Protein AF-A0A9E6JX05-F1 (afdb_monomer_lite)

Secondary structure (DSSP, 8-state):
-HHHHHHHHHHHHHHHGGGG--------GGGGGEEEEESSS-EE---TT-EEESEEEESSS-EE-TTTSEEES-EEESSHHHHHHHHHHHHHHHHHHT---EE-SS-S-TT--PPSS-EE-

pLDDT: mean 90.96, std 9.61, range [57.69, 98.69]

Structure (mmCIF, N/CA/C/O backbone):
data_AF-A0A9E6JX05-F1
#
_entry.id   AF-A0A9E6JX05-F1
#
loop_
_atom_site.group_PDB
_atom_site.id
_atom_site.type_symbol
_atom_site.label_atom_id
_atom_site.label_alt_id
_atom_site.label_comp_id
_atom_site.label_asym_id
_atom_site.label_entity_id
_atom_site.label_seq_id
_atom_site.pdbx_PDB_ins_code
_atom_site.Cartn_x
_atom_site.Cartn_y
_atom_site.Cartn_z
_atom_site.occupancy
_atom_site.B_iso_or_equiv
_atom_site.auth_seq_id
_atom_site.auth_comp_id
_atom_site.auth_asym_id
_atom_site.auth_atom_id
_atom_site.pdbx_PDB_model_num
ATOM 1 N N . MET A 1 1 ? 7.042 19.958 -48.833 1.00 66.19 1 MET A N 1
ATOM 2 C CA . MET A 1 1 ? 7.841 18.719 -48.648 1.00 66.19 1 MET A CA 1
ATOM 3 C C . MET A 1 1 ? 8.555 18.664 -47.295 1.00 66.19 1 MET A C 1
ATOM 5 O O . MET A 1 1 ? 8.275 17.751 -46.536 1.00 66.19 1 MET A O 1
ATOM 9 N N . LYS A 1 2 ? 9.393 19.649 -46.925 1.00 68.81 2 LYS A N 1
ATOM 10 C CA . LYS A 1 2 ? 10.129 19.653 -45.636 1.00 68.81 2 LYS A CA 1
ATOM 11 C C . LYS A 1 2 ? 9.239 19.567 -44.378 1.00 68.81 2 LYS A C 1
ATOM 13 O O . LYS A 1 2 ? 9.597 18.872 -43.439 1.00 68.81 2 LYS A O 1
ATOM 18 N N . SER A 1 3 ? 8.078 20.233 -44.373 1.00 74.06 3 SER A N 1
ATOM 19 C CA . SER A 1 3 ? 7.143 20.205 -43.229 1.00 74.06 3 SER A CA 1
ATOM 20 C C . SER A 1 3 ? 6.453 18.844 -43.048 1.00 74.06 3 SER A C 1
ATOM 22 O O . SER A 1 3 ? 6.299 18.365 -41.933 1.00 74.06 3 SER A O 1
ATOM 24 N N . ILE A 1 4 ? 6.129 18.170 -44.159 1.00 85.50 4 ILE A N 1
ATOM 25 C CA . ILE A 1 4 ? 5.500 16.840 -44.156 1.00 85.50 4 ILE A CA 1
ATOM 26 C C . ILE A 1 4 ? 6.468 15.794 -43.590 1.00 85.50 4 ILE A C 1
ATOM 28 O O . ILE A 1 4 ? 6.081 14.990 -42.754 1.00 85.50 4 ILE A O 1
ATOM 32 N N . ILE A 1 5 ? 7.747 15.859 -43.979 1.00 88.12 5 ILE A N 1
ATOM 33 C CA . ILE A 1 5 ? 8.793 14.958 -43.468 1.00 88.12 5 ILE A CA 1
ATOM 34 C C . ILE A 1 5 ? 8.992 15.139 -41.955 1.00 88.12 5 ILE A C 1
ATOM 36 O O . ILE A 1 5 ? 9.114 14.154 -41.236 1.00 88.12 5 ILE A O 1
ATOM 40 N N . ARG A 1 6 ? 8.978 16.383 -41.452 1.00 88.75 6 ARG A N 1
ATOM 41 C CA . ARG A 1 6 ? 9.080 16.658 -40.007 1.00 88.75 6 ARG A CA 1
ATOM 42 C C . ARG A 1 6 ? 7.911 16.059 -39.232 1.00 88.75 6 ARG A C 1
ATOM 44 O O . ARG A 1 6 ? 8.143 15.394 -38.232 1.00 88.75 6 ARG A O 1
ATOM 51 N N . LEU A 1 7 ? 6.686 16.244 -39.724 1.00 91.44 7 LEU A N 1
ATOM 52 C CA . LEU A 1 7 ? 5.486 15.697 -39.089 1.00 91.44 7 LEU A CA 1
ATOM 53 C C . LEU A 1 7 ? 5.531 14.163 -39.025 1.00 91.44 7 LEU A C 1
ATOM 55 O O . LEU A 1 7 ? 5.187 13.575 -38.005 1.00 91.44 7 LEU A O 1
ATOM 59 N N . PHE A 1 8 ? 6.019 13.530 -40.095 1.00 94.25 8 PHE A N 1
ATOM 60 C CA . PHE A 1 8 ? 6.173 12.079 -40.168 1.00 94.25 8 PHE A CA 1
ATOM 61 C C . PHE A 1 8 ? 7.201 11.556 -39.155 1.00 94.25 8 PHE A C 1
ATOM 63 O O . PHE A 1 8 ? 6.929 10.591 -38.447 1.00 94.25 8 PHE A O 1
ATOM 70 N N . ILE A 1 9 ? 8.353 12.226 -39.025 1.00 93.00 9 ILE A N 1
ATOM 71 C CA . ILE A 1 9 ? 9.380 11.869 -38.034 1.00 93.00 9 ILE A CA 1
ATOM 72 C C . ILE A 1 9 ? 8.847 12.054 -36.610 1.00 93.00 9 ILE A C 1
ATOM 74 O O . ILE A 1 9 ? 9.017 11.165 -35.784 1.00 93.00 9 ILE A O 1
ATOM 78 N N . THR A 1 10 ? 8.168 13.165 -36.313 1.00 92.75 10 THR A N 1
ATOM 79 C CA . THR A 1 10 ? 7.591 13.407 -34.982 1.00 92.75 10 THR A CA 1
ATOM 80 C C . THR A 1 10 ? 6.535 12.364 -34.616 1.00 92.75 10 THR A C 1
ATOM 82 O O . THR A 1 10 ? 6.542 11.873 -33.491 1.00 92.75 10 THR A O 1
ATOM 85 N N . ALA A 1 11 ? 5.664 11.985 -35.555 1.00 92.75 11 ALA A N 1
ATOM 86 C CA . ALA A 1 11 ? 4.654 10.953 -35.330 1.00 92.75 11 ALA A CA 1
ATOM 87 C C . ALA A 1 11 ? 5.289 9.584 -35.042 1.00 92.75 11 ALA A C 1
ATOM 89 O O . ALA A 1 11 ? 4.883 8.909 -34.099 1.00 92.75 11 ALA A O 1
ATOM 90 N N . ILE A 1 12 ? 6.323 9.206 -35.803 1.00 90.88 12 ILE A N 1
ATOM 91 C CA . ILE A 1 12 ? 7.081 7.972 -35.558 1.00 90.88 12 ILE A CA 1
ATOM 92 C C . ILE A 1 12 ? 7.745 8.028 -34.181 1.00 90.88 12 ILE A C 1
ATOM 94 O O . ILE A 1 12 ? 7.581 7.101 -33.399 1.00 90.88 12 ILE A O 1
ATOM 98 N N . VAL A 1 13 ? 8.432 9.120 -33.836 1.00 89.50 13 VAL A N 1
ATOM 99 C CA . VAL A 1 13 ? 9.075 9.261 -32.520 1.00 89.50 13 VAL A CA 1
ATOM 100 C C . VAL A 1 13 ? 8.056 9.117 -31.390 1.00 89.50 13 VAL A C 1
ATOM 102 O O . VAL A 1 13 ? 8.310 8.341 -30.479 1.00 89.50 13 VAL A O 1
ATOM 105 N N . LEU A 1 14 ? 6.892 9.771 -31.466 1.00 87.75 14 LEU A N 1
ATOM 106 C CA . LEU A 1 14 ? 5.834 9.658 -30.451 1.00 87.75 14 LEU A CA 1
ATOM 107 C C . LEU A 1 14 ? 5.270 8.236 -30.317 1.00 87.75 14 LEU A C 1
ATOM 109 O O . LEU A 1 14 ? 4.942 7.819 -29.211 1.00 87.75 14 LEU A O 1
ATOM 113 N N . LEU A 1 15 ? 5.183 7.488 -31.419 1.00 86.31 15 LEU A N 1
ATOM 114 C CA . LEU A 1 15 ? 4.716 6.099 -31.420 1.00 86.31 15 LEU A CA 1
ATOM 115 C C . LEU A 1 15 ? 5.743 5.126 -30.826 1.00 86.31 15 LEU A C 1
ATOM 117 O O . LEU A 1 15 ? 5.355 4.153 -30.182 1.00 86.31 15 LEU A O 1
ATOM 121 N N . VAL A 1 16 ? 7.045 5.371 -31.018 1.00 80.06 16 VAL A N 1
ATOM 122 C CA . VAL A 1 16 ? 8.103 4.491 -30.485 1.00 80.06 16 VAL A CA 1
ATOM 123 C C . VAL A 1 16 ? 8.520 4.882 -29.061 1.00 80.06 16 VAL A C 1
ATOM 125 O O . VAL A 1 16 ? 8.923 4.008 -28.297 1.00 80.06 16 VAL A O 1
ATOM 128 N N . PHE A 1 17 ? 8.351 6.149 -28.664 1.00 73.50 17 PHE A N 1
ATOM 129 C CA . PHE A 1 17 ? 8.692 6.678 -27.336 1.00 73.50 17 PHE A CA 1
ATOM 130 C C . PHE A 1 17 ? 8.207 5.809 -26.158 1.00 73.50 17 PHE A C 1
ATOM 132 O O . PHE A 1 17 ? 9.034 5.484 -25.310 1.00 73.50 17 PHE A O 1
ATOM 139 N N . PRO A 1 18 ? 6.943 5.349 -26.069 1.00 68.19 18 PRO A N 1
ATOM 140 C CA . PRO A 1 18 ? 6.501 4.535 -24.930 1.00 68.19 18 PRO A CA 1
ATOM 141 C C . PRO A 1 18 ? 7.245 3.196 -24.784 1.00 68.19 18 PRO A C 1
ATOM 143 O O . PRO A 1 18 ? 7.353 2.700 -23.670 1.00 68.19 18 PRO A O 1
ATOM 146 N N . ASN A 1 19 ? 7.832 2.646 -25.854 1.00 62.41 19 ASN A N 1
ATOM 147 C CA . ASN A 1 19 ? 8.568 1.372 -25.807 1.00 62.41 19 ASN A CA 1
ATOM 148 C C . ASN A 1 19 ? 9.979 1.490 -25.202 1.00 62.41 19 ASN A C 1
ATOM 150 O O . ASN A 1 19 ? 10.636 0.479 -24.980 1.00 62.41 19 ASN A O 1
ATOM 154 N N . ILE A 1 20 ? 10.460 2.713 -24.962 1.00 61.88 20 ILE A N 1
ATOM 155 C CA . ILE A 1 20 ? 11.766 3.002 -24.342 1.00 61.88 20 ILE A CA 1
ATOM 156 C C . ILE A 1 20 ? 11.628 3.727 -22.994 1.00 61.88 20 ILE A C 1
ATOM 158 O O . ILE A 1 20 ? 12.631 4.110 -22.396 1.00 61.88 20 ILE A O 1
ATOM 162 N N . ASN A 1 21 ? 10.399 3.917 -22.499 1.00 61.50 21 ASN A N 1
ATOM 163 C CA . ASN A 1 21 ? 10.145 4.501 -21.184 1.00 61.50 21 ASN A CA 1
ATOM 164 C C . ASN A 1 21 ? 9.874 3.390 -20.161 1.00 61.50 21 ASN A C 1
ATOM 166 O O . ASN A 1 21 ? 8.795 2.807 -20.145 1.00 61.50 21 ASN A O 1
ATOM 170 N N . TYR A 1 22 ? 10.814 3.161 -19.243 1.00 60.59 22 TYR A N 1
ATOM 171 C CA . TYR A 1 22 ? 10.674 2.255 -18.088 1.00 60.59 22 TYR A CA 1
ATOM 172 C C . TYR A 1 22 ? 9.762 2.827 -16.978 1.00 60.59 22 TYR A C 1
ATOM 174 O O . TYR A 1 22 ? 10.018 2.655 -15.791 1.00 60.59 22 TYR A O 1
ATOM 182 N N . GLY A 1 23 ? 8.728 3.581 -17.360 1.00 57.69 23 GLY A N 1
ATOM 183 C CA . GLY A 1 23 ? 8.000 4.499 -16.481 1.00 57.69 23 GLY A CA 1
ATOM 184 C C . GLY A 1 23 ? 6.528 4.173 -16.244 1.00 57.69 23 GLY A C 1
ATOM 185 O O . GLY A 1 23 ? 5.819 5.036 -15.731 1.00 57.69 23 GLY A O 1
ATOM 186 N N . GLN A 1 24 ? 6.029 2.990 -16.612 1.00 67.19 24 GLN A N 1
ATOM 187 C CA . GLN A 1 24 ? 4.674 2.611 -16.201 1.00 67.19 24 GLN A CA 1
ATOM 188 C C . GLN A 1 24 ? 4.707 2.025 -14.794 1.00 67.19 24 GLN A C 1
ATOM 190 O O . GLN A 1 24 ? 4.894 0.824 -14.599 1.00 67.19 24 GLN A O 1
ATOM 195 N N . ALA A 1 25 ? 4.526 2.917 -13.816 1.00 79.81 25 ALA A N 1
ATOM 196 C CA . ALA A 1 25 ? 4.123 2.531 -12.475 1.00 79.81 25 ALA A CA 1
ATOM 197 C C . ALA A 1 25 ? 2.893 1.604 -12.562 1.00 79.81 25 ALA A C 1
ATOM 199 O O . ALA A 1 25 ? 2.032 1.826 -13.421 1.00 79.81 25 ALA A O 1
ATOM 200 N N . PRO A 1 26 ? 2.811 0.566 -11.714 1.00 89.81 26 PRO A N 1
ATOM 201 C CA . PRO A 1 26 ? 1.660 -0.326 -11.697 1.00 89.81 26 PRO A CA 1
ATOM 202 C C . PRO A 1 26 ? 0.384 0.473 -11.414 1.00 89.81 26 PRO A C 1
ATOM 204 O O . PRO A 1 26 ? 0.385 1.383 -10.582 1.00 89.81 26 PRO A O 1
ATOM 207 N N . ASP A 1 27 ? -0.713 0.113 -12.078 1.00 93.00 27 ASP A N 1
ATOM 208 C CA . ASP A 1 27 ? -2.026 0.612 -11.683 1.00 93.00 27 ASP A CA 1
ATOM 209 C C . ASP A 1 27 ? -2.420 -0.044 -10.354 1.00 93.00 27 ASP A C 1
ATOM 211 O O . ASP A 1 27 ? -2.578 -1.262 -10.268 1.00 93.00 27 ASP A O 1
ATOM 215 N N . LEU A 1 28 ? -2.543 0.771 -9.306 1.00 95.81 28 LEU A N 1
ATOM 216 C CA . LEU A 1 28 ? -2.933 0.310 -7.974 1.00 95.81 28 LEU A CA 1
ATOM 217 C C . LEU A 1 28 ? -4.455 0.199 -7.812 1.00 95.81 28 LEU A C 1
ATOM 219 O O . LEU A 1 28 ? -4.921 -0.262 -6.769 1.00 95.81 28 LEU A O 1
ATOM 223 N N . GLY A 1 29 ? -5.248 0.634 -8.795 1.00 96.75 29 GLY A N 1
ATOM 224 C CA . GLY A 1 29 ? -6.706 0.573 -8.757 1.00 96.75 29 GLY A CA 1
ATOM 225 C C . GLY A 1 29 ? -7.285 1.140 -7.457 1.00 96.75 29 GLY A C 1
ATOM 226 O O . GLY A 1 29 ? -6.875 2.198 -6.972 1.00 96.75 29 GLY A O 1
ATOM 227 N N . SER A 1 30 ? -8.221 0.413 -6.846 1.00 97.50 30 SER A N 1
ATOM 228 C CA . SER A 1 30 ? -8.846 0.798 -5.571 1.00 97.50 30 SER A CA 1
ATOM 229 C C . SER A 1 30 ? -7.904 0.761 -4.364 1.00 97.50 30 SER A C 1
ATOM 231 O O . SER A 1 30 ? -8.250 1.322 -3.329 1.00 97.50 30 SER A O 1
ATOM 233 N N . ALA A 1 31 ? -6.721 0.146 -4.468 1.00 97.88 31 ALA A N 1
ATOM 234 C CA . ALA A 1 31 ? -5.722 0.194 -3.402 1.00 97.88 31 ALA A CA 1
ATOM 235 C C . ALA A 1 31 ? -5.003 1.555 -3.331 1.00 97.88 31 ALA A C 1
ATOM 237 O O . ALA A 1 31 ? -4.394 1.864 -2.314 1.00 97.88 31 ALA A O 1
ATOM 238 N N . SER A 1 32 ? -5.107 2.400 -4.366 1.00 97.00 32 SER A N 1
ATOM 239 C CA . SER A 1 32 ? -4.428 3.707 -4.426 1.00 97.00 32 SER A CA 1
ATOM 240 C C . SER A 1 32 ? -4.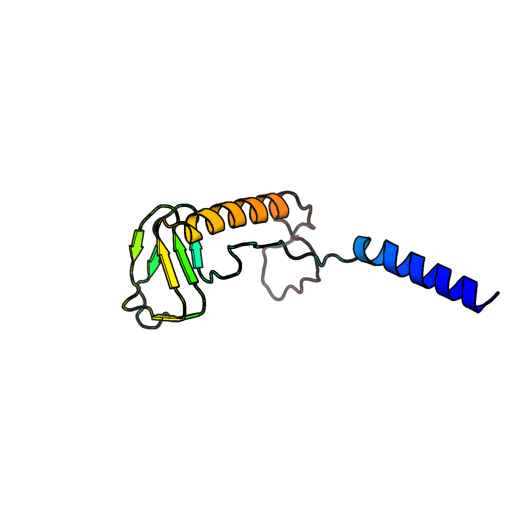824 4.695 -3.317 1.00 97.00 32 SER A C 1
ATOM 242 O O . SER A 1 32 ? -4.035 5.577 -2.987 1.00 97.00 32 SER A O 1
ATOM 244 N N . GLY A 1 33 ? -6.020 4.555 -2.731 1.00 96.06 33 GLY A N 1
ATOM 245 C CA . GLY A 1 33 ? -6.484 5.379 -1.605 1.00 96.06 33 GLY A CA 1
ATOM 246 C C . GLY A 1 33 ? -5.990 4.910 -0.231 1.00 96.06 33 GLY A C 1
ATOM 247 O O . GLY A 1 33 ? -6.121 5.642 0.752 1.00 96.06 33 GLY A O 1
ATOM 248 N N . PHE A 1 34 ? -5.416 3.707 -0.155 1.00 98.31 34 PHE A N 1
ATOM 249 C CA . PHE A 1 34 ? -4.960 3.112 1.093 1.00 98.31 34 PHE A CA 1
ATOM 250 C C . PHE A 1 34 ? -3.498 3.456 1.368 1.00 98.31 34 PHE A C 1
ATOM 252 O O . PHE A 1 34 ? -2.617 3.214 0.546 1.00 98.31 34 PHE A O 1
ATOM 259 N N . ALA A 1 35 ? -3.226 3.952 2.571 1.00 97.94 35 ALA A N 1
ATOM 260 C CA . ALA A 1 35 ? -1.872 4.126 3.083 1.00 97.94 35 ALA A CA 1
ATOM 261 C C . ALA A 1 35 ? -1.325 2.841 3.724 1.00 97.94 35 ALA A C 1
ATOM 263 O O . ALA A 1 35 ? -0.130 2.566 3.636 1.00 97.94 35 ALA A O 1
ATOM 264 N N . LEU A 1 36 ? -2.186 2.051 4.379 1.00 97.38 36 LEU A N 1
ATOM 265 C CA . LEU A 1 36 ? -1.838 0.734 4.921 1.00 97.38 36 LEU A CA 1
ATOM 266 C C . LEU A 1 36 ? -2.956 -0.259 4.629 1.00 97.38 36 LEU A C 1
ATOM 268 O O . LEU A 1 36 ? -4.091 -0.073 5.058 1.00 97.38 36 LEU A O 1
ATOM 272 N N . PHE A 1 37 ? -2.632 -1.356 3.960 1.00 98.38 37 PHE A N 1
ATOM 273 C CA . PHE A 1 37 ? -3.620 -2.375 3.650 1.00 98.38 37 PHE A CA 1
ATOM 274 C C . PHE A 1 37 ? -3.010 -3.774 3.657 1.00 98.38 37 PHE A C 1
ATOM 276 O O . PHE A 1 37 ? -1.869 -3.968 3.239 1.00 98.38 37 PHE A O 1
ATOM 283 N N . THR A 1 38 ? -3.790 -4.757 4.101 1.00 98.25 38 THR A N 1
ATOM 284 C CA . THR A 1 38 ? -3.491 -6.177 3.898 1.00 98.25 38 THR A CA 1
ATOM 285 C C . THR A 1 38 ? -4.711 -6.908 3.345 1.00 98.25 38 THR A C 1
ATOM 287 O O . THR A 1 38 ? -5.827 -6.769 3.846 1.00 98.25 38 THR A O 1
ATOM 290 N N . ALA A 1 39 ? -4.509 -7.714 2.301 1.00 98.19 39 ALA A N 1
ATOM 291 C CA . ALA A 1 39 ? -5.577 -8.542 1.746 1.00 98.19 39 ALA A CA 1
ATOM 292 C C . ALA A 1 39 ? -5.988 -9.664 2.717 1.00 98.19 39 ALA A C 1
ATOM 294 O O . ALA A 1 39 ? -7.154 -10.052 2.770 1.00 98.19 39 ALA A O 1
ATOM 295 N N . SER A 1 40 ? -5.035 -10.177 3.501 1.00 98.06 40 SER A N 1
ATOM 296 C CA . SER A 1 40 ? -5.274 -11.215 4.499 1.00 98.06 40 SER A CA 1
ATOM 297 C C . SER A 1 40 ? -4.223 -11.146 5.600 1.00 98.06 40 SER A C 1
ATOM 299 O O . SER A 1 40 ? -3.054 -11.463 5.393 1.00 98.06 40 SER A O 1
ATOM 301 N N . GLY A 1 41 ? -4.650 -10.757 6.791 1.00 98.06 41 GLY A N 1
ATOM 302 C CA . GLY A 1 41 ? -3.833 -10.696 7.989 1.00 98.06 41 GLY A CA 1
ATOM 303 C C . GLY A 1 41 ? -4.424 -9.748 9.024 1.00 98.06 41 GLY A C 1
ATOM 304 O O . GLY A 1 41 ? -5.087 -8.761 8.698 1.00 98.06 41 GLY A O 1
ATOM 305 N N . ALA A 1 42 ? -4.151 -10.043 10.294 1.00 96.50 42 ALA A N 1
ATOM 306 C CA . ALA A 1 42 ? -4.343 -9.056 11.342 1.00 96.50 42 ALA A CA 1
ATOM 307 C C . ALA A 1 42 ? -3.220 -8.013 11.275 1.00 96.50 42 ALA A C 1
ATOM 309 O O . ALA A 1 42 ? -2.062 -8.367 11.046 1.00 96.50 42 ALA A O 1
ATOM 310 N N . PHE A 1 43 ? -3.548 -6.746 11.515 1.00 92.44 43 PHE A N 1
ATOM 311 C CA . PHE A 1 43 ? -2.553 -5.694 11.674 1.00 92.44 43 PHE A CA 1
ATOM 312 C C . PHE A 1 43 ? -2.878 -4.826 12.896 1.00 92.44 43 PHE A C 1
ATOM 314 O O . PHE A 1 43 ? -4.023 -4.432 13.129 1.00 92.44 43 PHE A O 1
ATOM 321 N N . THR A 1 44 ? -1.849 -4.549 13.698 1.00 95.75 44 THR A N 1
ATOM 322 C CA . THR A 1 44 ? -1.981 -3.904 15.008 1.00 95.75 44 THR A CA 1
ATOM 323 C C . THR A 1 44 ? -0.969 -2.779 15.150 1.00 95.75 44 THR A C 1
ATOM 325 O O . THR A 1 44 ? 0.227 -3.000 14.970 1.00 95.75 44 THR A O 1
ATOM 328 N N . ASN A 1 45 ? -1.430 -1.591 15.535 1.00 96.69 45 ASN A N 1
ATOM 329 C CA . ASN A 1 45 ? -0.555 -0.513 15.989 1.00 96.69 45 ASN A CA 1
ATOM 330 C C . ASN A 1 45 ? -0.392 -0.536 17.515 1.00 96.69 45 ASN A C 1
ATOM 332 O O . ASN A 1 45 ? -1.348 -0.724 18.262 1.00 96.69 45 ASN A O 1
ATOM 336 N N . THR A 1 46 ? 0.829 -0.304 17.984 1.00 93.94 46 THR A N 1
ATOM 337 C CA . THR A 1 46 ? 1.155 -0.206 19.417 1.00 93.94 46 THR A CA 1
ATOM 338 C C . THR A 1 46 ? 1.636 1.190 19.817 1.00 93.94 46 THR A C 1
ATOM 340 O O . THR A 1 46 ? 1.694 1.501 21.005 1.00 93.94 46 THR A O 1
ATOM 343 N N . GLY A 1 47 ? 1.974 2.046 18.846 1.00 90.94 47 GLY A N 1
ATOM 344 C CA . GLY A 1 47 ? 2.556 3.366 19.075 1.00 90.94 47 GLY A CA 1
ATOM 345 C C . GLY A 1 47 ? 1.510 4.464 19.251 1.00 90.94 47 GLY A C 1
ATOM 346 O O . GLY A 1 47 ? 0.576 4.583 18.460 1.00 90.94 47 GLY A O 1
ATOM 347 N N . ILE A 1 48 ? 1.702 5.318 20.261 1.00 87.75 48 ILE A N 1
ATOM 348 C CA . ILE A 1 48 ? 0.846 6.494 20.502 1.00 87.75 48 ILE A CA 1
ATOM 349 C C . ILE A 1 48 ? 1.105 7.640 19.515 1.00 87.75 48 ILE A C 1
ATOM 351 O O . ILE A 1 48 ? 0.243 8.481 19.306 1.00 87.75 48 ILE A O 1
ATOM 355 N N . ALA A 1 49 ? 2.306 7.689 18.931 1.00 92.31 49 ALA A N 1
ATOM 356 C CA . ALA A 1 49 ? 2.742 8.746 18.019 1.00 92.31 49 ALA A CA 1
ATOM 357 C C . ALA A 1 49 ? 2.552 8.360 16.541 1.00 92.31 49 ALA A C 1
ATOM 359 O O . ALA A 1 49 ? 3.100 9.007 15.651 1.00 92.31 49 ALA A O 1
ATOM 360 N N . THR A 1 50 ? 1.799 7.290 16.274 1.00 95.75 50 THR A N 1
ATOM 361 C CA . THR A 1 50 ? 1.505 6.832 14.916 1.00 95.75 50 THR A CA 1
ATOM 362 C C . THR A 1 50 ? 0.368 7.668 14.339 1.00 95.75 50 THR A C 1
ATOM 364 O O . THR A 1 50 ? -0.742 7.656 14.867 1.00 95.75 50 THR A O 1
ATOM 367 N N . SER A 1 51 ? 0.636 8.367 13.238 1.00 95.81 51 SER A N 1
ATOM 368 C CA . SER A 1 51 ? -0.369 9.069 12.440 1.00 95.81 51 SER A CA 1
ATOM 369 C C . SER A 1 51 ? -0.269 8.605 10.994 1.00 95.81 51 SER A C 1
ATOM 371 O O . SER A 1 51 ? 0.818 8.623 10.416 1.00 95.81 51 SER A O 1
ATOM 373 N N . VAL A 1 52 ? -1.389 8.169 10.428 1.00 97.00 52 VAL A N 1
ATOM 374 C CA . VAL A 1 52 ? -1.482 7.675 9.053 1.00 97.00 52 VAL A CA 1
ATOM 375 C C . VAL A 1 52 ? -2.402 8.594 8.265 1.00 97.00 52 VAL A C 1
ATOM 377 O O . VAL A 1 52 ? -3.539 8.811 8.672 1.00 97.00 52 VAL A O 1
ATOM 380 N N . ALA A 1 53 ? -1.924 9.122 7.139 1.00 97.69 53 ALA A N 1
ATOM 381 C CA . ALA A 1 53 ? -2.738 9.886 6.200 1.00 97.69 53 ALA A CA 1
ATOM 382 C C . ALA A 1 53 ? -3.084 9.021 4.984 1.00 97.69 53 ALA A C 1
ATOM 384 O O . ALA A 1 53 ? -2.181 8.589 4.271 1.00 97.69 53 ALA A O 1
ATOM 385 N N . GLY A 1 54 ? -4.378 8.789 4.767 1.00 98.00 54 GLY A N 1
ATOM 386 C CA . GLY A 1 54 ? -4.920 7.819 3.814 1.00 98.00 54 GLY A CA 1
ATOM 387 C C . GLY A 1 54 ? -5.729 6.728 4.513 1.00 98.00 54 GLY A C 1
ATOM 388 O O . GLY A 1 54 ? -5.684 6.590 5.740 1.00 98.00 54 GLY A O 1
ATOM 389 N N . ASP A 1 55 ? -6.483 5.962 3.728 1.00 98.56 55 ASP A N 1
ATOM 390 C CA . ASP A 1 55 ? -7.323 4.896 4.265 1.00 98.56 55 ASP A CA 1
ATOM 391 C C . ASP A 1 55 ? -6.457 3.745 4.794 1.00 98.56 55 ASP A C 1
ATOM 393 O O . ASP A 1 55 ? -5.351 3.488 4.30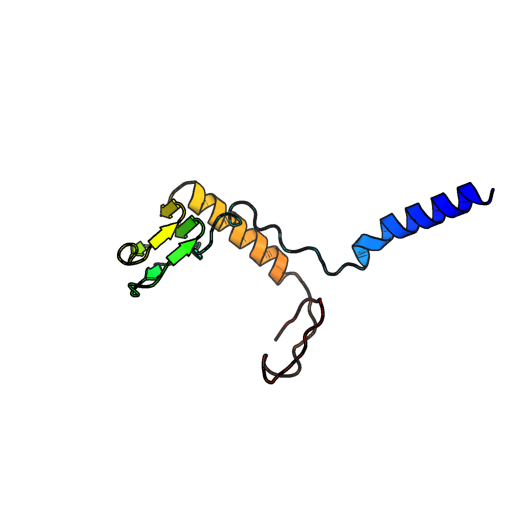4 1.00 98.56 55 ASP A O 1
ATOM 397 N N . ILE A 1 56 ? -6.950 3.037 5.806 1.00 98.50 56 ILE A N 1
ATOM 398 C CA . ILE A 1 56 ? -6.303 1.830 6.322 1.00 98.50 56 ILE A CA 1
ATOM 399 C C . ILE A 1 56 ? -7.268 0.656 6.315 1.00 98.50 56 ILE A C 1
ATOM 401 O O . ILE A 1 56 ? -8.475 0.841 6.471 1.00 98.50 56 ILE A O 1
ATOM 405 N N . GLY A 1 57 ? -6.766 -0.569 6.180 1.00 98.19 57 GLY A N 1
ATOM 406 C CA . GLY A 1 57 ? -7.680 -1.701 6.211 1.00 98.19 57 GLY A CA 1
ATOM 407 C C . GLY A 1 57 ? -7.090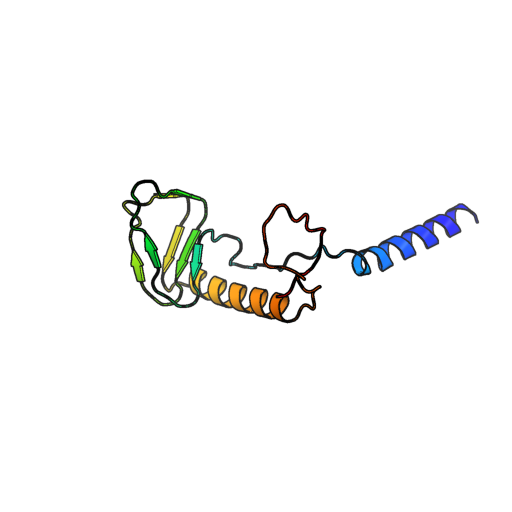 -3.096 6.178 1.00 98.19 57 GLY A C 1
ATOM 408 O O . GLY A 1 57 ? -5.902 -3.313 5.942 1.00 98.19 57 GLY A O 1
ATOM 409 N N . THR A 1 58 ? -7.981 -4.053 6.405 1.00 98.44 58 THR A N 1
ATOM 410 C CA . THR A 1 58 ? -7.748 -5.477 6.167 1.00 98.44 58 THR A CA 1
ATOM 411 C C . THR A 1 58 ? -9.007 -6.104 5.584 1.00 98.44 58 THR A C 1
ATOM 413 O O . THR A 1 58 ? -10.109 -5.852 6.072 1.00 98.44 58 THR A O 1
ATOM 416 N N . ASN A 1 59 ? -8.871 -6.911 4.532 1.00 98.56 59 ASN A N 1
ATOM 417 C CA . ASN A 1 59 ? -10.020 -7.642 3.987 1.00 98.56 59 ASN A CA 1
ATOM 418 C C . ASN A 1 59 ? -10.319 -8.925 4.783 1.00 98.56 59 ASN A C 1
ATOM 420 O O . ASN A 1 59 ? -11.470 -9.345 4.875 1.00 98.56 59 ASN A O 1
ATOM 424 N N . VAL A 1 60 ? -9.303 -9.527 5.409 1.00 98.25 60 VAL A N 1
ATOM 425 C CA . VAL A 1 60 ? -9.460 -10.690 6.292 1.00 98.25 60 VAL A CA 1
ATOM 426 C C . VAL A 1 60 ? -8.547 -10.531 7.501 1.00 98.25 60 VAL A C 1
ATOM 428 O O . VAL A 1 60 ? -7.330 -10.553 7.363 1.00 98.25 60 VAL A O 1
ATOM 431 N N . GLY A 1 61 ? -9.119 -10.436 8.700 1.00 97.75 61 GLY A N 1
ATOM 432 C CA . GLY A 1 61 ? -8.365 -10.327 9.951 1.00 97.75 61 GLY A CA 1
ATOM 433 C C . GLY A 1 61 ? -8.804 -9.143 10.805 1.00 97.75 61 GLY A C 1
ATOM 434 O O . GLY A 1 61 ? -9.765 -8.448 10.490 1.00 97.75 61 GLY A O 1
ATOM 435 N N . ALA A 1 62 ? -8.107 -8.938 11.922 1.00 97.38 62 ALA A N 1
ATOM 436 C CA . ALA A 1 62 ? -8.394 -7.851 12.851 1.00 97.38 62 ALA A CA 1
ATOM 437 C C . ALA A 1 62 ? -7.522 -6.621 12.569 1.00 97.38 62 ALA A C 1
ATOM 439 O O . ALA A 1 62 ? -6.339 -6.751 12.260 1.00 97.38 62 ALA A O 1
ATOM 440 N N . LEU A 1 63 ? -8.095 -5.434 12.759 1.00 97.62 63 LEU A N 1
ATOM 441 C CA . LEU A 1 63 ? -7.383 -4.159 12.759 1.00 97.62 63 LEU A CA 1
ATOM 442 C C . LEU A 1 63 ? -7.516 -3.536 14.146 1.00 97.62 63 LEU A C 1
ATOM 444 O O . LEU A 1 63 ? -8.630 -3.286 14.606 1.00 97.62 63 LEU A O 1
ATOM 448 N N . THR A 1 64 ? -6.395 -3.319 14.836 1.00 97.69 64 THR A N 1
ATOM 449 C CA . THR A 1 64 ? -6.402 -2.781 16.210 1.00 97.69 64 THR A CA 1
ATOM 450 C C . THR A 1 64 ? -5.318 -1.721 16.426 1.00 97.69 64 THR A C 1
ATOM 452 O O . THR A 1 64 ? -4.372 -1.613 15.647 1.00 97.69 64 THR A O 1
ATOM 455 N N . GLY A 1 65 ? -5.446 -0.910 17.483 1.00 95.94 65 GLY A N 1
ATOM 456 C CA . GLY A 1 65 ? -4.439 0.100 17.841 1.00 95.94 65 GLY A CA 1
ATOM 457 C C . GLY A 1 65 ? -4.648 1.499 17.255 1.00 95.94 65 GLY A C 1
ATOM 458 O O . GLY A 1 65 ? -3.757 2.344 17.364 1.00 95.94 65 GLY A O 1
ATOM 459 N N . PHE A 1 66 ? -5.817 1.758 16.665 1.00 95.69 66 PHE A N 1
ATOM 460 C CA . PHE A 1 66 ? -6.271 3.078 16.219 1.00 95.69 66 PHE A CA 1
ATOM 461 C C . PHE A 1 66 ? -7.652 3.353 16.833 1.00 95.69 66 PHE A C 1
ATOM 463 O O . PHE A 1 66 ? -8.658 2.994 16.217 1.00 95.69 66 PHE A O 1
ATOM 470 N N . PRO A 1 67 ? -7.741 3.907 18.063 1.00 93.94 67 PRO A N 1
ATOM 471 C CA . PRO A 1 67 ? -6.684 4.528 18.892 1.00 93.94 67 PRO A CA 1
ATOM 472 C C . PRO A 1 67 ? -5.735 3.546 19.634 1.00 93.94 67 PRO A C 1
ATOM 474 O O . PRO A 1 67 ? -6.082 2.371 19.780 1.00 93.94 67 PRO A O 1
ATOM 477 N N . PRO A 1 68 ? -4.546 4.001 20.123 1.00 94.06 68 PRO A N 1
ATOM 478 C CA . PRO A 1 68 ? -4.098 5.401 20.235 1.00 94.06 68 PRO A CA 1
ATOM 479 C C . PRO A 1 68 ? -3.530 6.006 18.948 1.00 94.06 68 PRO A C 1
ATOM 481 O O . PRO A 1 68 ? -3.339 7.217 18.899 1.00 94.06 68 PRO A O 1
ATOM 484 N N . GLY A 1 69 ? -3.272 5.200 17.917 1.00 96.06 69 GLY A N 1
ATOM 485 C CA . GLY A 1 69 ? -2.884 5.727 16.613 1.00 96.06 69 GLY A CA 1
ATOM 486 C C . GLY A 1 69 ? -3.985 6.599 16.006 1.00 96.06 69 GLY A C 1
ATOM 487 O O . GLY A 1 69 ? -5.173 6.412 16.281 1.00 96.06 69 GLY A O 1
ATOM 488 N N . ILE A 1 70 ? -3.584 7.532 15.150 1.00 96.25 70 ILE A N 1
ATOM 489 C CA . ILE A 1 70 ? -4.477 8.456 14.449 1.00 96.25 70 ILE A CA 1
ATOM 490 C C . ILE A 1 70 ? -4.546 8.062 12.974 1.00 96.25 70 ILE A C 1
ATOM 492 O O . ILE A 1 70 ? -3.523 7.782 12.350 1.00 96.25 70 ILE A O 1
ATOM 496 N N . VAL A 1 71 ? -5.756 8.077 12.417 1.00 97.12 71 VAL A N 1
ATOM 497 C CA . VAL A 1 71 ? -6.006 7.900 10.983 1.00 97.12 71 VAL A CA 1
ATOM 498 C C . VAL A 1 71 ? -6.642 9.177 10.450 1.00 97.12 71 VAL A C 1
ATOM 500 O O . VAL A 1 71 ? -7.668 9.626 10.959 1.00 97.12 71 VAL A O 1
ATOM 503 N N . ILE A 1 72 ? -6.027 9.763 9.430 1.00 97.38 72 ILE A N 1
ATOM 504 C CA . ILE A 1 72 ? -6.563 10.862 8.626 1.00 97.38 72 ILE A CA 1
ATOM 505 C C . ILE A 1 72 ? -7.059 10.231 7.321 1.00 97.38 72 ILE A C 1
ATOM 507 O O . ILE A 1 72 ? -6.381 10.264 6.295 1.00 97.38 72 ILE A O 1
ATOM 511 N N . GLY A 1 73 ? -8.213 9.576 7.411 1.00 97.12 73 GLY A N 1
ATOM 512 C CA . GLY A 1 73 ? -8.778 8.701 6.385 1.00 97.12 73 GLY A CA 1
ATOM 513 C C . GLY A 1 73 ? -9.869 7.813 6.983 1.00 97.12 73 GLY A C 1
ATOM 514 O O . GLY A 1 73 ? -10.332 8.059 8.102 1.00 97.12 73 GLY A O 1
ATOM 515 N N . GLN A 1 74 ? -10.276 6.783 6.250 1.00 98.12 74 GLN A N 1
ATOM 516 C CA . GLN A 1 74 ? -11.253 5.789 6.685 1.00 98.12 74 GLN A CA 1
ATOM 517 C C . GLN A 1 74 ? -10.589 4.467 7.076 1.00 98.12 74 GLN A C 1
ATOM 519 O O . GLN A 1 74 ? -9.489 4.132 6.639 1.00 98.12 74 GLN A O 1
ATOM 524 N N . ILE A 1 75 ? -11.276 3.713 7.933 1.00 98.19 75 ILE A N 1
ATOM 525 C CA . ILE A 1 75 ? -10.870 2.371 8.349 1.00 98.19 75 ILE A CA 1
ATOM 526 C C . ILE A 1 75 ? -11.818 1.370 7.687 1.00 98.19 75 ILE A C 1
ATOM 528 O O . ILE A 1 75 ? -13.019 1.406 7.950 1.00 98.19 75 ILE A O 1
ATOM 532 N N . HIS A 1 76 ? -11.273 0.465 6.875 1.00 98.31 76 HIS A N 1
ATOM 533 C CA . HIS A 1 76 ? -12.020 -0.550 6.130 1.00 98.31 76 HIS A CA 1
ATOM 534 C C . HIS A 1 76 ? -11.653 -1.961 6.602 1.00 98.31 76 HIS A C 1
ATOM 536 O O . HIS A 1 76 ? -10.519 -2.414 6.424 1.00 98.31 76 HIS A O 1
ATOM 542 N N . VAL A 1 77 ? -12.603 -2.670 7.213 1.00 98.31 77 VAL A N 1
ATOM 543 C CA . VAL A 1 77 ? -12.390 -4.027 7.747 1.00 98.31 77 VAL A CA 1
ATOM 544 C C . VAL A 1 77 ? -13.460 -4.963 7.204 1.00 98.31 77 VAL A C 1
ATOM 546 O O . VAL A 1 77 ? -14.621 -4.847 7.591 1.00 98.31 77 VAL A O 1
ATOM 549 N N . ALA A 1 78 ? -13.056 -5.894 6.336 1.00 97.88 78 ALA A N 1
ATOM 550 C CA . ALA A 1 78 ? -13.931 -6.886 5.703 1.00 97.88 78 ALA A CA 1
ATOM 551 C C . ALA A 1 78 ? -15.213 -6.281 5.081 1.00 97.88 78 ALA A C 1
ATOM 553 O O . ALA A 1 78 ? -16.306 -6.839 5.183 1.00 97.88 78 ALA A O 1
ATOM 554 N N . ASP A 1 79 ? -15.069 -5.119 4.442 1.00 98.50 79 ASP A N 1
ATOM 555 C CA . ASP A 1 79 ? -16.118 -4.419 3.701 1.00 98.50 79 ASP A CA 1
ATOM 556 C C . ASP A 1 79 ? -15.861 -4.407 2.181 1.00 98.50 79 ASP A C 1
ATOM 558 O O . ASP A 1 79 ? -14.845 -4.904 1.688 1.00 98.50 79 ASP A O 1
ATOM 562 N N . ALA A 1 80 ? -16.785 -3.810 1.423 1.00 98.56 80 ALA A N 1
ATOM 563 C CA . ALA A 1 80 ? -16.693 -3.733 -0.034 1.00 98.56 80 ALA A CA 1
ATOM 564 C C . ALA A 1 80 ? -15.415 -3.028 -0.528 1.00 98.56 80 ALA A C 1
ATOM 566 O O . ALA A 1 80 ? -14.827 -3.456 -1.522 1.00 98.56 80 ALA A O 1
ATOM 567 N N . ASN A 1 81 ? -14.959 -1.981 0.164 1.00 98.50 81 ASN A N 1
ATOM 568 C CA . ASN A 1 81 ? -13.760 -1.235 -0.211 1.00 98.50 81 ASN A CA 1
ATOM 569 C C . ASN A 1 81 ? -12.506 -2.089 0.005 1.00 98.50 81 ASN A C 1
ATOM 571 O O . ASN A 1 81 ? -11.656 -2.163 -0.882 1.00 98.50 81 ASN A O 1
ATOM 575 N N . SER A 1 82 ? -12.420 -2.790 1.138 1.00 98.44 82 SER A N 1
ATOM 576 C CA . SER A 1 82 ? -11.330 -3.726 1.427 1.00 98.44 82 SER A CA 1
ATOM 577 C C . SER A 1 82 ? -11.306 -4.921 0.462 1.00 98.44 82 SER A C 1
ATOM 579 O O . SER A 1 82 ? -10.228 -5.336 0.039 1.00 98.44 82 SER A O 1
ATOM 581 N N . ALA A 1 83 ? -12.465 -5.422 0.021 1.00 98.69 83 ALA A N 1
ATOM 582 C CA . ALA A 1 83 ? -12.551 -6.507 -0.958 1.00 98.69 83 ALA A CA 1
ATOM 583 C C . ALA A 1 83 ? -12.045 -6.083 -2.348 1.00 98.69 83 ALA A C 1
ATOM 585 O O . ALA A 1 83 ? -11.284 -6.811 -2.997 1.00 98.69 83 ALA A O 1
ATOM 586 N N . LEU A 1 84 ? -12.417 -4.878 -2.793 1.00 98.62 84 LEU A N 1
ATOM 587 C CA . LEU A 1 84 ? -11.896 -4.300 -4.032 1.00 98.62 84 LEU A CA 1
ATOM 588 C C . LEU A 1 84 ? -10.388 -4.040 -3.922 1.00 98.62 84 LEU A C 1
ATOM 590 O O . LEU A 1 84 ? -9.640 -4.397 -4.830 1.00 98.62 84 LEU A O 1
ATOM 594 N N . ALA A 1 85 ? -9.920 -3.477 -2.804 1.00 98.62 85 ALA A N 1
ATOM 595 C CA . ALA A 1 85 ? -8.496 -3.250 -2.555 1.00 98.62 85 ALA A CA 1
ATOM 596 C C . ALA A 1 85 ? -7.681 -4.553 -2.566 1.00 98.62 85 ALA A C 1
ATOM 598 O O . ALA A 1 85 ? -6.615 -4.581 -3.172 1.00 98.62 85 ALA A O 1
ATOM 599 N N . ALA A 1 86 ? -8.193 -5.649 -1.994 1.00 98.62 86 ALA A N 1
ATOM 600 C CA . ALA A 1 86 ? -7.537 -6.958 -2.050 1.00 98.62 86 ALA A CA 1
ATOM 601 C C . ALA A 1 86 ? -7.332 -7.442 -3.491 1.00 98.62 86 ALA A C 1
ATOM 603 O O . ALA A 1 86 ? -6.233 -7.861 -3.848 1.00 98.62 86 ALA A O 1
ATOM 604 N N . THR A 1 87 ? -8.364 -7.312 -4.329 1.00 98.62 87 THR A N 1
ATOM 605 C CA . THR A 1 87 ? -8.279 -7.661 -5.756 1.00 98.62 87 THR A CA 1
ATOM 606 C C . THR A 1 87 ? -7.284 -6.760 -6.493 1.00 98.62 87 THR A C 1
ATOM 608 O O . THR A 1 87 ? -6.491 -7.231 -7.302 1.00 98.62 87 THR A O 1
ATOM 611 N N . ALA A 1 88 ? -7.294 -5.456 -6.206 1.00 98.56 88 ALA A N 1
ATOM 612 C CA . ALA A 1 88 ? -6.385 -4.505 -6.836 1.00 98.56 88 ALA A CA 1
ATOM 613 C C . ALA A 1 88 ? -4.914 -4.752 -6.454 1.00 98.56 88 ALA A C 1
ATOM 615 O O . ALA A 1 88 ? -4.045 -4.679 -7.321 1.00 98.56 88 ALA A O 1
ATOM 616 N N . VAL A 1 89 ? -4.636 -5.108 -5.194 1.00 98.19 89 VAL A N 1
ATOM 617 C CA . VAL A 1 89 ? -3.291 -5.502 -4.744 1.00 98.19 89 VAL A CA 1
ATOM 618 C C . VAL A 1 89 ? -2.814 -6.763 -5.462 1.00 98.19 89 VAL A C 1
ATOM 620 O O . VAL A 1 89 ? -1.675 -6.786 -5.921 1.00 98.19 89 VAL A O 1
ATOM 623 N N . ASP A 1 90 ? -3.666 -7.781 -5.600 1.00 98.25 90 ASP A N 1
ATOM 624 C CA . ASP A 1 90 ? -3.318 -9.022 -6.308 1.00 98.25 90 ASP A CA 1
ATOM 625 C C . ASP A 1 90 ? -3.001 -8.771 -7.792 1.00 98.25 90 ASP A C 1
ATOM 627 O O . ASP A 1 90 ? -1.986 -9.241 -8.313 1.00 98.25 90 ASP A O 1
ATOM 631 N N . ASN A 1 91 ? -3.804 -7.935 -8.455 1.00 97.56 91 ASN A N 1
ATOM 632 C CA . ASN A 1 91 ? -3.562 -7.522 -9.837 1.00 97.56 91 ASN A CA 1
ATOM 633 C C . ASN A 1 91 ? -2.240 -6.752 -9.984 1.00 97.56 91 ASN A C 1
ATOM 635 O O . ASN A 1 91 ? -1.446 -7.054 -10.878 1.00 97.56 91 ASN A O 1
ATOM 639 N N . ALA A 1 92 ? -1.981 -5.779 -9.104 1.00 96.81 92 ALA A N 1
ATOM 640 C CA . ALA A 1 92 ? -0.746 -4.999 -9.121 1.00 96.81 92 ALA A CA 1
ATOM 641 C C . ALA A 1 92 ? 0.483 -5.884 -8.855 1.00 96.81 92 ALA A C 1
ATOM 643 O O . ALA A 1 92 ? 1.492 -5.764 -9.551 1.00 96.81 92 ALA A O 1
ATOM 644 N N . TYR A 1 93 ? 0.393 -6.809 -7.896 1.00 96.44 93 TYR A N 1
ATOM 645 C CA . TYR A 1 93 ? 1.443 -7.788 -7.615 1.00 96.44 93 TYR A CA 1
ATOM 646 C C . TYR A 1 93 ? 1.696 -8.715 -8.807 1.00 96.44 93 TYR A C 1
ATOM 648 O O . TYR A 1 93 ? 2.845 -8.910 -9.202 1.00 96.44 93 TYR A O 1
ATOM 656 N N . THR A 1 94 ? 0.642 -9.260 -9.416 1.00 96.06 94 THR A N 1
ATOM 657 C CA . THR A 1 94 ? 0.749 -10.136 -10.593 1.00 96.06 94 THR A CA 1
ATOM 658 C C . THR A 1 94 ? 1.406 -9.407 -11.764 1.00 96.06 94 THR A C 1
ATOM 660 O O . THR A 1 94 ? 2.286 -9.961 -12.420 1.00 96.06 94 THR A O 1
ATOM 663 N N . TYR A 1 95 ? 1.042 -8.142 -11.995 1.00 93.31 95 TYR A N 1
ATOM 664 C CA . TYR A 1 95 ? 1.703 -7.309 -12.998 1.00 93.31 95 TYR A CA 1
ATOM 665 C C . TYR A 1 95 ? 3.195 -7.132 -12.689 1.00 93.31 95 TYR A C 1
ATOM 667 O O . TYR A 1 95 ? 4.026 -7.433 -13.541 1.00 93.31 95 TYR A O 1
ATOM 675 N N . LEU A 1 96 ? 3.540 -6.694 -11.472 1.00 92.75 96 LEU A N 1
ATOM 676 C CA . LEU A 1 96 ? 4.925 -6.421 -11.071 1.00 92.75 96 LEU A CA 1
ATOM 677 C C . LEU A 1 96 ? 5.810 -7.674 -11.071 1.00 92.75 96 LEU A C 1
ATOM 679 O O . LEU A 1 96 ? 6.952 -7.611 -11.511 1.00 92.75 96 LEU A O 1
ATOM 683 N N . SER A 1 97 ? 5.293 -8.805 -10.593 1.00 92.50 97 SER A N 1
ATOM 684 C CA . SER A 1 97 ? 6.026 -10.078 -10.534 1.00 92.50 97 SER A CA 1
ATOM 685 C C . SER A 1 97 ? 6.285 -10.688 -11.913 1.00 92.50 97 SER A C 1
ATOM 687 O O . SER A 1 97 ? 7.228 -11.459 -12.071 1.00 92.50 97 SER A O 1
ATOM 689 N N . GLY A 1 98 ? 5.487 -10.321 -12.920 1.00 90.31 98 GLY A N 1
ATOM 690 C CA . GLY A 1 98 ? 5.725 -10.684 -14.316 1.00 90.31 98 GLY A CA 1
ATOM 691 C C . GLY A 1 98 ? 6.808 -9.851 -15.009 1.00 90.31 98 GLY A C 1
ATOM 692 O O . GLY A 1 98 ? 7.164 -10.156 -16.149 1.00 90.31 98 GLY A O 1
ATOM 693 N N . LEU A 1 99 ? 7.328 -8.799 -14.369 1.00 88.06 99 LEU A N 1
ATOM 694 C CA . LEU A 1 99 ? 8.357 -7.941 -14.950 1.00 88.06 99 LEU A CA 1
ATOM 695 C C . LEU A 1 99 ? 9.758 -8.526 -14.731 1.00 88.06 99 LEU A C 1
ATOM 697 O O . LEU A 1 99 ? 10.121 -8.921 -13.628 1.00 88.06 99 LEU A O 1
ATOM 701 N N . GLY A 1 100 ? 10.572 -8.529 -15.789 1.00 85.69 100 GLY A N 1
ATOM 702 C CA . GLY A 1 100 ? 12.003 -8.819 -15.693 1.00 85.69 100 GLY A CA 1
ATOM 703 C C . GLY A 1 100 ? 12.796 -7.582 -15.267 1.00 85.69 100 GLY A C 1
ATOM 704 O O . GLY A 1 100 ? 12.500 -6.473 -15.717 1.00 85.69 100 GLY A O 1
ATOM 705 N N . GLY A 1 101 ? 13.808 -7.775 -14.421 1.00 85.00 101 GLY A N 1
ATOM 706 C CA . GLY A 1 101 ? 14.672 -6.715 -13.904 1.00 85.00 101 GLY A CA 1
ATOM 707 C C . GLY A 1 101 ? 16.160 -7.000 -14.079 1.00 85.00 101 GLY A C 1
ATOM 708 O O . GLY A 1 101 ? 16.554 -8.071 -14.536 1.00 85.00 101 GLY A O 1
ATOM 709 N N . ALA A 1 102 ? 16.977 -6.008 -13.734 1.00 86.62 102 ALA A N 1
ATOM 710 C CA . ALA A 1 102 ? 18.410 -6.188 -13.555 1.00 86.62 102 ALA A CA 1
ATOM 711 C C . ALA A 1 102 ? 18.694 -6.674 -12.130 1.00 86.62 102 ALA A C 1
ATOM 713 O O . ALA A 1 102 ? 18.130 -6.142 -11.170 1.00 86.62 102 ALA A O 1
ATOM 714 N N . ASP A 1 103 ? 19.603 -7.634 -11.996 1.00 87.25 103 ASP A N 1
ATOM 715 C CA . ASP A 1 103 ? 19.998 -8.132 -10.684 1.00 87.25 103 ASP A CA 1
ATOM 716 C C . ASP A 1 103 ? 20.808 -7.085 -9.919 1.00 87.25 103 ASP A C 1
ATOM 718 O O . ASP A 1 103 ? 21.698 -6.413 -10.455 1.00 87.25 103 ASP A O 1
ATOM 722 N N . LEU A 1 104 ? 20.506 -6.953 -8.633 1.00 86.88 104 LEU A N 1
ATOM 723 C CA . LEU A 1 104 ? 21.338 -6.206 -7.708 1.00 86.88 104 LEU A CA 1
ATOM 724 C C . LEU A 1 104 ? 22.582 -7.043 -7.383 1.00 86.88 104 LEU A C 1
ATOM 726 O O . LEU A 1 104 ? 22.524 -7.990 -6.606 1.00 86.88 104 LEU A O 1
ATOM 730 N N . GLU A 1 105 ? 23.727 -6.669 -7.963 1.00 77.38 105 GLU A N 1
ATOM 731 C CA . GLU A 1 105 ? 25.011 -7.372 -7.771 1.00 77.38 1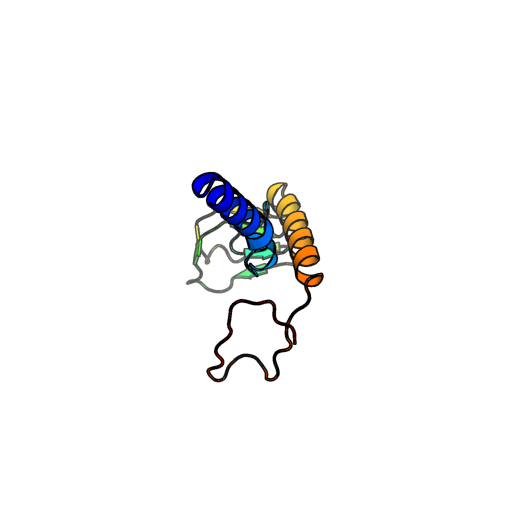05 GLU A CA 1
ATOM 732 C C . GLU A 1 105 ? 25.472 -7.428 -6.300 1.00 77.38 105 GLU A C 1
ATOM 734 O O . GLU A 1 105 ? 26.255 -8.295 -5.910 1.00 77.38 105 GLU A O 1
ATOM 739 N N . VAL A 1 106 ? 24.990 -6.498 -5.473 1.00 81.38 106 VAL A N 1
ATOM 740 C CA . VAL A 1 106 ? 25.197 -6.446 -4.023 1.00 81.38 106 VAL A CA 1
ATOM 741 C C . VAL A 1 106 ? 23.873 -6.136 -3.332 1.00 81.38 106 VAL A C 1
ATOM 743 O O . VAL A 1 106 ? 22.998 -5.496 -3.913 1.00 81.38 106 VAL A O 1
ATOM 746 N N . GLY A 1 107 ? 23.732 -6.548 -2.070 1.00 83.75 107 GLY A N 1
ATOM 747 C CA . GLY A 1 107 ? 22.563 -6.185 -1.267 1.00 83.75 107 GLY A CA 1
ATOM 748 C C . GLY A 1 107 ? 22.350 -4.666 -1.221 1.00 83.75 107 GLY A C 1
ATOM 749 O O . GLY A 1 107 ? 23.312 -3.903 -1.103 1.00 83.75 107 GLY A O 1
ATOM 750 N N . LEU A 1 108 ? 21.083 -4.244 -1.304 1.00 90.12 108 LEU A N 1
ATOM 751 C CA . LEU A 1 108 ? 20.684 -2.836 -1.348 1.00 90.12 108 LEU A CA 1
ATOM 752 C C . LEU A 1 108 ? 21.269 -2.043 -0.165 1.00 90.12 108 LEU A C 1
ATOM 754 O O . LEU A 1 108 ? 21.092 -2.423 0.993 1.00 90.12 108 LEU A O 1
ATOM 758 N N . GLY A 1 109 ? 21.923 -0.912 -0.449 1.00 88.56 109 GLY A N 1
ATOM 759 C CA . GLY A 1 109 ? 22.470 -0.014 0.574 1.00 88.56 109 GLY A CA 1
ATOM 760 C C . GLY A 1 109 ? 23.838 0.567 0.213 1.00 88.56 109 GLY A C 1
ATOM 761 O O . GLY A 1 109 ? 24.148 0.771 -0.956 1.00 88.56 109 GLY A O 1
ATOM 762 N N . ASN A 1 110 ? 24.651 0.876 1.232 1.00 89.06 110 ASN A N 1
ATOM 763 C CA . ASN A 1 110 ? 26.066 1.273 1.107 1.00 89.06 110 ASN A CA 1
ATOM 764 C C . ASN A 1 110 ? 26.368 2.412 0.109 1.00 89.06 110 ASN A C 1
ATOM 766 O O . ASN A 1 110 ? 27.440 2.453 -0.489 1.00 89.06 110 ASN A O 1
ATOM 770 N N . GLY A 1 111 ? 25.437 3.354 -0.067 1.00 89.44 111 GLY A N 1
ATOM 771 C CA . GLY A 1 111 ? 25.615 4.494 -0.974 1.00 89.44 111 GLY A CA 1
ATOM 772 C C . GLY A 1 111 ? 25.408 4.172 -2.458 1.00 89.44 111 GLY A C 1
ATOM 773 O O . GLY A 1 111 ? 25.797 4.974 -3.305 1.00 89.44 111 GLY A O 1
ATOM 774 N N . GLN A 1 112 ? 24.800 3.029 -2.787 1.00 90.88 112 GLN A N 1
ATOM 775 C CA . GLN A 1 112 ? 24.428 2.685 -4.157 1.00 90.88 112 GLN A CA 1
ATOM 776 C C . GLN A 1 112 ? 23.475 3.732 -4.757 1.00 90.8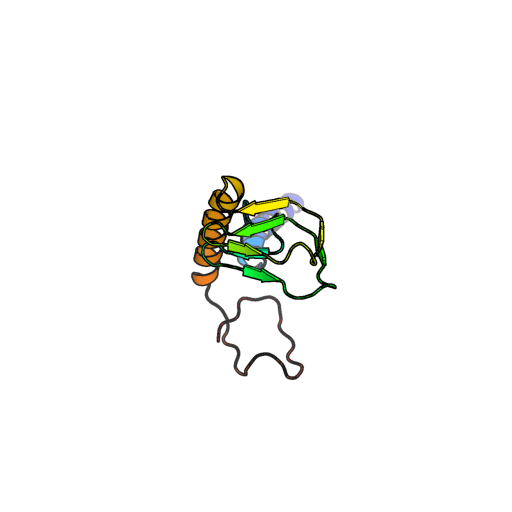8 112 GLN A C 1
ATOM 778 O O . GLN A 1 112 ? 22.535 4.190 -4.106 1.00 90.88 112 GLN A O 1
ATOM 783 N N . ILE A 1 113 ? 23.701 4.078 -6.026 1.00 90.38 113 ILE A N 1
ATOM 784 C CA . ILE A 1 113 ? 22.808 4.929 -6.815 1.00 90.38 113 ILE A CA 1
ATOM 785 C C . ILE A 1 113 ? 22.091 4.033 -7.820 1.00 90.38 113 ILE A C 1
ATOM 787 O O . ILE A 1 113 ? 22.720 3.481 -8.721 1.00 90.38 113 ILE A O 1
ATOM 791 N N . LEU A 1 114 ? 20.777 3.892 -7.659 1.00 89.12 114 LEU A N 1
ATOM 792 C CA . LEU A 1 114 ? 19.928 3.202 -8.624 1.00 89.12 114 LEU A CA 1
ATOM 793 C C . LEU A 1 114 ? 19.429 4.198 -9.671 1.00 89.12 114 LEU A C 1
ATOM 795 O O . LEU A 1 114 ? 19.046 5.324 -9.349 1.00 89.12 114 LEU A O 1
ATOM 799 N N . THR A 1 115 ? 19.442 3.775 -10.930 1.00 87.56 115 THR A N 1
ATOM 800 C CA . THR A 1 115 ? 18.822 4.528 -12.026 1.00 87.56 115 THR A CA 1
ATOM 801 C C . THR A 1 115 ? 17.390 4.024 -12.226 1.00 87.56 115 THR A C 1
ATOM 803 O O . THR A 1 115 ? 17.030 2.987 -11.672 1.00 87.56 115 THR A O 1
ATOM 806 N N . PRO A 1 116 ? 16.524 4.741 -12.960 1.00 86.81 116 PRO A N 1
ATOM 807 C CA . PRO A 1 116 ? 15.188 4.233 -13.252 1.00 86.81 116 PRO A CA 1
ATOM 808 C C . PRO A 1 116 ? 15.243 2.849 -13.918 1.00 86.81 116 PRO A C 1
ATOM 810 O O . PRO A 1 116 ? 15.906 2.683 -14.941 1.00 86.81 116 PRO A O 1
ATOM 813 N N . GLY A 1 117 ? 14.540 1.871 -13.346 1.00 86.31 117 GLY A N 1
ATOM 814 C CA . GLY A 1 117 ? 14.530 0.494 -13.830 1.00 86.31 117 GLY A CA 1
ATOM 815 C C . GLY A 1 117 ? 13.773 -0.459 -12.905 1.00 86.31 117 GLY A C 1
ATOM 816 O O . GLY A 1 117 ? 13.277 -0.060 -11.851 1.00 86.31 117 GLY A O 1
ATOM 817 N N . ILE A 1 118 ? 13.689 -1.720 -13.326 1.00 88.38 118 ILE A N 1
ATOM 818 C CA . ILE A 1 118 ? 13.159 -2.836 -12.533 1.00 88.38 118 ILE A CA 1
ATOM 819 C C . ILE A 1 118 ? 14.358 -3.606 -11.981 1.00 88.38 118 ILE A C 1
ATOM 821 O O . ILE A 1 118 ? 15.307 -3.871 -12.721 1.00 88.38 118 ILE A O 1
ATOM 825 N N . TYR A 1 119 ? 14.312 -3.956 -10.697 1.00 89.56 119 TYR A N 1
ATOM 826 C CA . TYR A 1 119 ? 15.409 -4.612 -9.993 1.00 89.56 119 TYR A CA 1
ATOM 827 C C . TYR A 1 119 ? 14.953 -5.929 -9.368 1.00 89.56 119 TYR A C 1
ATOM 829 O O . TYR A 1 119 ? 13.875 -5.990 -8.775 1.00 89.56 119 TYR A O 1
ATOM 837 N N . SER A 1 120 ? 15.794 -6.952 -9.486 1.00 86.31 120 SER A N 1
ATOM 838 C CA . SER A 1 120 ? 15.646 -8.268 -8.857 1.00 86.31 120 SER A CA 1
ATOM 839 C C . SER A 1 120 ? 16.819 -8.550 -7.915 1.00 86.31 120 SER A C 1
ATOM 841 O O . SER A 1 120 ? 17.866 -7.904 -7.988 1.00 86.31 120 SER A O 1
ATOM 843 N N . THR A 1 121 ? 16.622 -9.487 -6.991 1.00 76.38 121 THR A N 1
ATOM 844 C CA . THR A 1 121 ? 17.650 -10.013 -6.077 1.00 76.38 121 THR A CA 1
ATOM 845 C C . THR A 1 121 ? 17.801 -11.504 -6.267 1.00 76.38 121 THR A C 1
ATOM 847 O O . THR A 1 121 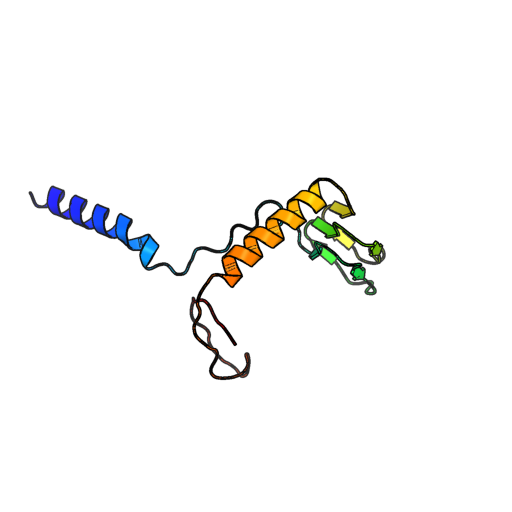? 16.733 -12.140 -6.433 1.00 76.38 121 THR A O 1
#

Radius of gyration: 21.18 Å; chains: 1; bounding box: 43×31×69 Å

Sequence (121 aa):
MKSIIRLFITAIVLLVFPNINYGQAPDLGSASGFALFTASGAFTNTGIATSVAGDIGTNVGALTGFPPGIVIGQIHVADANSALAATAVDNAYTYLSGLGGADLEVGLGNGQILTPGIYST

Foldseek 3Di:
DVVVVVVVVVVVCVVCVVVPDLDDQFDLDLLVQAPEEDAEDEDEDDDLPAEAEGEYEYLYYHYYPVVSYHYNYYYYYNDPSNNRSSVSVVRSCVVLVPDDWDEDPDPPDPPDDDDRTRYDD